Protein AF-A0A9X8CVG7-F1 (afdb_monomer)

pLDDT: mean 82.6, std 13.09, range [37.56, 91.0]

Nearest PDB structures (foldseek):
  6p4o-assembly2_D  TM=4.597E-01  e=4.226E-02  Sulfurisphaera tokodaii str. 7
  1mj9-assembly1_A  TM=5.964E-01  e=5.953E-01  Saccharomyces cerevisiae
  3to6-assembly1_A  TM=5.986E-01  e=1.762E+00  Saccharomyces cerevisiae
  5ocn-assembly7_G  TM=5.143E-01  e=7.808E-01  Homo sapiens
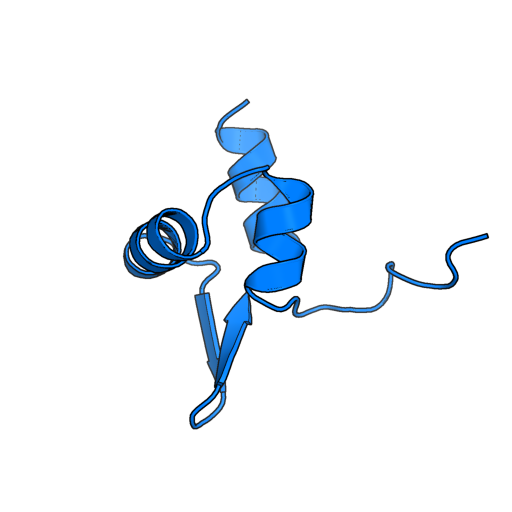  5j9w-assembly1_E  TM=6.111E-01  e=3.472E+00  Saccharomyces cerevisiae S288C

Mean predicted aligned error: 6.06 Å

Foldseek 3Di:
DDPDPPPDQKAALVVLCVVPVDDSVVSVVVLVVDDQWDDDPPGIIGGPVRSVVVVVVVD

Structure (mmCIF, N/CA/C/O backbone):
data_AF-A0A9X8CVG7-F1
#
_entry.id   AF-A0A9X8CVG7-F1
#
loop_
_atom_site.group_PDB
_atom_site.id
_atom_site.type_symbol
_atom_site.label_atom_id
_atom_site.label_alt_id
_atom_site.label_comp_id
_atom_site.label_asym_id
_atom_site.label_entity_id
_atom_site.label_seq_id
_atom_site.pdbx_PDB_ins_code
_atom_site.Cartn_x
_atom_site.Cartn_y
_atom_site.Cartn_z
_atom_site.occupancy
_atom_site.B_iso_or_equiv
_atom_site.auth_seq_id
_atom_site.auth_comp_id
_atom_site.auth_asym_id
_atom_site.auth_atom_id
_atom_site.pdbx_PDB_model_num
ATOM 1 N N . MET A 1 1 ? 5.111 17.414 -14.210 1.00 37.56 1 MET A N 1
ATOM 2 C CA . MET A 1 1 ? 4.590 16.364 -15.114 1.00 37.56 1 MET A CA 1
ATOM 3 C C . MET A 1 1 ? 5.148 15.025 -14.640 1.00 37.56 1 MET A C 1
ATOM 5 O O . MET A 1 1 ? 6.300 14.728 -14.920 1.00 37.56 1 MET A O 1
ATOM 9 N N . GLN A 1 2 ? 4.411 14.279 -13.809 1.00 44.62 2 GLN A N 1
ATOM 10 C CA . GLN A 1 2 ? 4.878 12.985 -13.288 1.00 44.62 2 GLN A CA 1
ATOM 11 C C . GLN A 1 2 ? 4.669 11.910 -14.355 1.00 44.62 2 GLN A C 1
ATOM 13 O O . GLN A 1 2 ? 3.547 11.504 -14.648 1.00 44.62 2 GLN A O 1
ATOM 18 N N . ALA A 1 3 ? 5.774 11.522 -14.984 1.00 44.88 3 ALA A N 1
ATOM 19 C CA . ALA A 1 3 ? 5.818 10.491 -16.001 1.00 44.88 3 ALA A CA 1
ATOM 20 C C . ALA A 1 3 ? 5.564 9.103 -15.386 1.00 44.88 3 ALA A C 1
ATOM 22 O O . ALA A 1 3 ? 6.223 8.706 -14.429 1.00 44.88 3 ALA A O 1
ATOM 23 N N . ALA A 1 4 ? 4.628 8.374 -15.997 1.00 49.66 4 ALA A N 1
ATOM 24 C CA . ALA A 1 4 ? 4.562 6.914 -16.038 1.00 49.66 4 ALA A CA 1
ATOM 25 C C . ALA A 1 4 ? 4.501 6.157 -14.691 1.00 49.66 4 ALA A C 1
ATOM 27 O O . ALA A 1 4 ? 5.291 5.254 -14.431 1.00 49.66 4 ALA A O 1
ATOM 28 N N . ASP A 1 5 ? 3.493 6.435 -13.861 1.00 54.53 5 ASP A N 1
ATOM 29 C CA . ASP A 1 5 ? 3.129 5.545 -12.743 1.00 54.53 5 ASP A CA 1
ATOM 30 C C . ASP A 1 5 ? 2.211 4.377 -13.180 1.00 54.53 5 ASP A C 1
ATOM 32 O O . ASP A 1 5 ? 1.884 3.503 -12.384 1.00 54.53 5 ASP A O 1
ATOM 36 N N . ASN A 1 6 ? 1.773 4.312 -14.442 1.0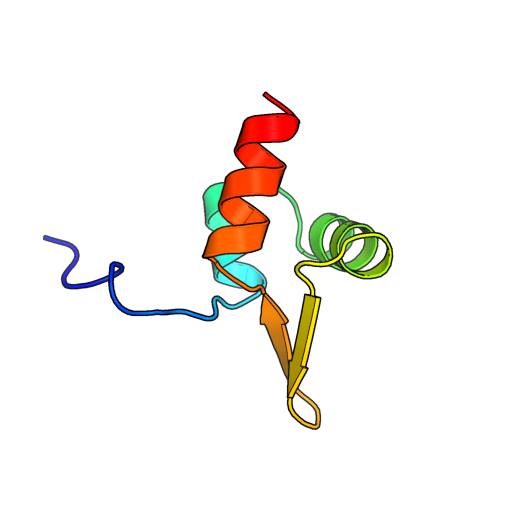0 57.34 6 ASN A N 1
ATOM 37 C CA . ASN A 1 6 ? 0.766 3.330 -14.873 1.00 57.34 6 ASN A CA 1
ATOM 38 C C . ASN A 1 6 ? 1.287 1.902 -15.123 1.00 57.34 6 ASN A C 1
ATOM 40 O O . ASN A 1 6 ? 0.473 0.984 -15.163 1.00 57.34 6 ASN A O 1
ATOM 44 N N . ASP A 1 7 ? 2.604 1.684 -15.186 1.00 63.97 7 ASP A N 1
ATOM 45 C CA . ASP A 1 7 ? 3.181 0.363 -15.508 1.00 63.97 7 ASP A CA 1
ATOM 46 C C . ASP A 1 7 ? 3.690 -0.428 -14.288 1.00 63.97 7 ASP A C 1
ATOM 48 O O . ASP A 1 7 ? 3.961 -1.627 -14.361 1.00 63.97 7 ASP A O 1
ATOM 52 N N . LYS A 1 8 ? 3.811 0.213 -13.118 1.00 71.88 8 LYS A N 1
ATOM 53 C CA . LYS A 1 8 ? 4.295 -0.475 -11.914 1.00 71.88 8 LYS A CA 1
ATOM 54 C C . LYS A 1 8 ? 3.216 -1.396 -11.344 1.00 71.88 8 LYS A C 1
ATOM 56 O O . LYS A 1 8 ? 2.251 -0.947 -10.729 1.00 71.88 8 LYS A O 1
ATOM 61 N N . ILE A 1 9 ? 3.419 -2.704 -11.496 1.00 84.81 9 ILE A N 1
ATOM 62 C CA . ILE A 1 9 ? 2.581 -3.750 -10.881 1.00 84.81 9 ILE A CA 1
ATOM 63 C C . ILE A 1 9 ? 2.777 -3.777 -9.355 1.00 84.81 9 ILE A C 1
ATOM 65 O O . ILE A 1 9 ? 1.832 -4.018 -8.602 1.00 84.81 9 ILE A O 1
ATOM 69 N N . LEU A 1 10 ? 4.000 -3.496 -8.897 1.00 89.62 10 LEU A N 1
ATOM 70 C CA . LEU A 1 10 ? 4.383 -3.500 -7.490 1.00 89.62 10 LEU A CA 1
ATOM 71 C C . LEU A 1 10 ? 4.840 -2.109 -7.051 1.00 89.62 10 LEU A C 1
ATOM 73 O O . LEU A 1 10 ? 5.661 -1.482 -7.722 1.00 89.62 10 LEU A O 1
ATOM 77 N N . ILE A 1 11 ? 4.357 -1.669 -5.894 1.00 90.44 11 ILE A N 1
ATOM 78 C CA . ILE A 1 11 ? 4.746 -0.416 -5.247 1.00 90.44 11 ILE A CA 1
ATOM 79 C C . ILE A 1 11 ? 5.475 -0.694 -3.932 1.00 90.44 11 ILE A C 1
ATOM 81 O O . ILE A 1 11 ? 5.330 -1.751 -3.309 1.00 90.44 11 ILE A O 1
ATOM 85 N N . SER A 1 12 ? 6.299 0.261 -3.512 1.00 89.44 12 SER A N 1
ATOM 86 C CA . SER A 1 12 ? 6.992 0.188 -2.222 1.00 89.44 12 SER A CA 1
ATOM 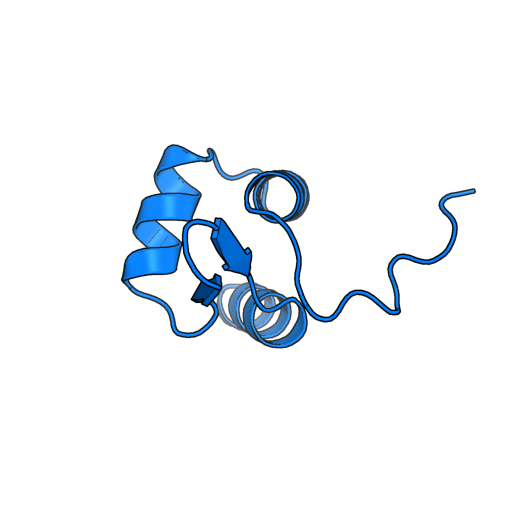87 C C . SER A 1 12 ? 6.060 0.586 -1.078 1.00 89.44 12 SER A C 1
ATOM 89 O O . SER A 1 12 ? 5.102 1.326 -1.281 1.00 89.44 12 SER A O 1
ATOM 91 N N . VAL A 1 13 ? 6.393 0.173 0.149 1.00 88.12 13 VAL A N 1
ATOM 92 C CA . VAL A 1 13 ? 5.656 0.581 1.364 1.00 88.12 13 VAL A CA 1
ATOM 93 C C . VAL A 1 13 ? 5.565 2.106 1.477 1.00 88.12 13 VAL A C 1
ATOM 95 O O . VAL A 1 13 ? 4.499 2.626 1.771 1.00 88.12 13 VAL A O 1
ATOM 98 N N . LYS A 1 14 ? 6.651 2.823 1.162 1.00 88.69 14 LYS A N 1
ATOM 99 C CA . LYS A 1 14 ? 6.681 4.292 1.157 1.00 88.69 14 LYS A CA 1
ATOM 100 C C . LYS A 1 14 ? 5.650 4.895 0.197 1.00 88.69 14 LYS A C 1
ATOM 102 O O . LYS A 1 14 ? 4.890 5.768 0.587 1.00 88.69 14 LYS A O 1
ATOM 107 N N . GLU A 1 15 ? 5.571 4.358 -1.015 1.00 89.25 15 GLU A N 1
ATOM 108 C CA . GLU A 1 15 ? 4.650 4.828 -2.056 1.00 89.25 15 GLU A CA 1
ATOM 109 C C . GLU A 1 15 ? 3.184 4.541 -1.668 1.00 89.25 15 GLU A C 1
ATOM 111 O O . GLU A 1 15 ? 2.290 5.345 -1.915 1.00 89.25 15 GLU A O 1
ATOM 116 N N . ALA A 1 16 ? 2.924 3.424 -0.982 1.00 89.00 16 ALA A N 1
ATOM 117 C CA . ALA A 1 16 ? 1.612 3.123 -0.407 1.00 89.00 16 ALA A CA 1
ATOM 118 C C . ALA A 1 16 ? 1.240 4.047 0.768 1.00 89.00 16 ALA A C 1
ATOM 120 O O . ALA A 1 16 ? 0.078 4.443 0.898 1.00 89.00 16 ALA A O 1
ATOM 121 N N . CYS A 1 17 ? 2.212 4.410 1.612 1.00 90.62 17 CYS A N 1
ATOM 122 C CA . CYS A 1 17 ? 2.035 5.404 2.671 1.00 90.62 17 CYS A CA 1
ATOM 123 C C . CYS A 1 17 ? 1.689 6.781 2.092 1.00 90.62 17 CYS A C 1
ATOM 125 O O . CYS A 1 17 ? 0.770 7.419 2.589 1.00 90.62 17 CYS A O 1
ATOM 127 N N . GLU A 1 18 ? 2.343 7.206 1.007 1.00 89.31 18 GLU A N 1
ATOM 128 C CA . GLU A 1 18 ? 2.024 8.468 0.320 1.00 89.31 18 GLU A CA 1
ATOM 129 C C . GLU A 1 18 ? 0.600 8.477 -0.261 1.00 89.31 18 GLU A C 1
ATOM 131 O O . GLU A 1 18 ? -0.069 9.504 -0.217 1.00 89.31 18 GLU A O 1
ATOM 136 N N . ARG A 1 19 ? 0.098 7.331 -0.744 1.00 86.44 19 ARG A N 1
ATOM 137 C CA . ARG A 1 19 ? -1.275 7.210 -1.276 1.00 86.44 19 ARG A CA 1
ATOM 138 C C . ARG A 1 19 ? -2.364 7.216 -0.206 1.00 86.44 19 ARG A C 1
ATOM 140 O O . ARG A 1 19 ? -3.456 7.703 -0.461 1.00 86.44 19 ARG A O 1
ATOM 147 N N . THR A 1 20 ? -2.096 6.618 0.952 1.00 87.00 20 THR A N 1
ATOM 148 C CA . THR A 1 20 ? -3.102 6.433 2.018 1.00 87.00 20 THR A CA 1
ATOM 149 C C . THR A 1 20 ? -2.969 7.429 3.162 1.00 87.00 20 THR A C 1
ATOM 151 O O . THR A 1 20 ? -3.847 7.494 4.015 1.00 87.00 20 THR A O 1
ATOM 154 N N . GLY A 1 21 ? -1.855 8.161 3.236 1.00 88.81 21 GLY A N 1
ATOM 155 C CA . GLY A 1 21 ? -1.500 8.994 4.386 1.00 88.81 21 GLY A CA 1
ATOM 156 C C . GLY A 1 21 ? -1.151 8.196 5.649 1.00 88.81 21 GLY A C 1
ATOM 157 O O . GLY A 1 21 ? -0.946 8.780 6.712 1.00 88.81 21 GLY A O 1
ATOM 158 N N . LEU A 1 22 ? -1.085 6.862 5.572 1.00 89.38 22 LEU A N 1
ATOM 159 C CA . LEU A 1 22 ? -0.819 6.007 6.726 1.00 89.38 22 LEU A CA 1
ATOM 160 C C . LEU A 1 22 ? 0.674 5.944 7.049 1.00 89.38 22 LEU A C 1
ATOM 162 O O . LEU A 1 22 ? 1.525 5.883 6.164 1.00 89.38 22 LEU A O 1
ATOM 166 N N . SER A 1 23 ? 0.993 5.846 8.341 1.00 90.19 23 SER A N 1
ATOM 167 C CA . SER A 1 23 ? 2.369 5.609 8.787 1.00 90.19 23 SER A CA 1
ATOM 168 C C . SER A 1 23 ? 2.897 4.251 8.306 1.00 90.19 23 SER A C 1
ATOM 170 O O . SER A 1 23 ? 2.142 3.281 8.200 1.00 90.19 23 SER A O 1
ATOM 172 N N . GLU A 1 24 ? 4.213 4.133 8.098 1.00 88.81 24 GLU A N 1
ATOM 173 C CA . GLU A 1 24 ? 4.839 2.852 7.732 1.00 88.81 24 GLU A CA 1
ATOM 174 C C . GLU A 1 24 ? 4.543 1.741 8.743 1.00 88.81 24 GLU A C 1
ATOM 176 O O . GLU A 1 24 ? 4.393 0.580 8.364 1.00 88.81 24 GLU A O 1
ATOM 181 N N . LYS A 1 25 ? 4.451 2.077 10.036 1.00 90.25 25 LYS A N 1
ATOM 182 C CA . LYS A 1 25 ? 4.126 1.109 11.088 1.00 90.25 25 LYS A CA 1
ATOM 183 C C . LYS A 1 25 ? 2.724 0.543 10.878 1.00 90.25 25 LYS A C 1
ATOM 185 O O . LYS A 1 25 ? 2.559 -0.676 10.868 1.00 90.25 25 LYS A O 1
ATOM 190 N N . THR A 1 26 ? 1.744 1.419 10.659 1.00 89.25 26 THR A N 1
ATOM 191 C CA . THR A 1 26 ? 0.364 1.022 10.357 1.00 89.25 26 THR A CA 1
ATOM 192 C C . THR A 1 26 ? 0.313 0.211 9.070 1.00 89.25 26 THR A C 1
ATOM 194 O O . THR A 1 26 ? -0.255 -0.876 9.071 1.00 89.25 26 THR A O 1
ATOM 197 N N . MET A 1 27 ? 0.986 0.672 8.011 1.00 89.12 27 MET A N 1
ATOM 198 C CA . MET A 1 27 ? 1.042 -0.024 6.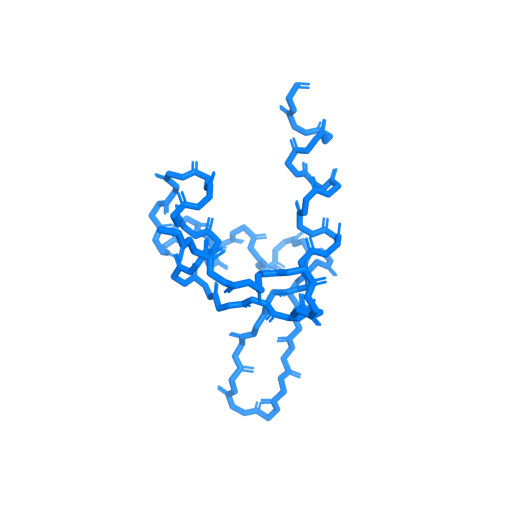727 1.00 89.12 27 MET A CA 1
ATOM 199 C C . MET A 1 27 ? 1.623 -1.435 6.873 1.00 89.12 27 MET A C 1
ATOM 201 O O . MET A 1 27 ? 1.047 -2.391 6.372 1.00 89.12 27 MET A O 1
ATOM 205 N N . ARG A 1 28 ? 2.712 -1.613 7.632 1.00 86.81 28 ARG A N 1
ATOM 206 C CA . ARG A 1 28 ? 3.316 -2.937 7.878 1.00 86.81 28 ARG A CA 1
ATOM 207 C C . ARG A 1 28 ? 2.383 -3.880 8.636 1.00 86.81 28 ARG A C 1
ATOM 209 O O . ARG A 1 28 ? 2.337 -5.063 8.303 1.00 86.81 28 ARG A O 1
ATOM 216 N N . THR A 1 29 ? 1.651 -3.381 9.632 1.00 89.38 29 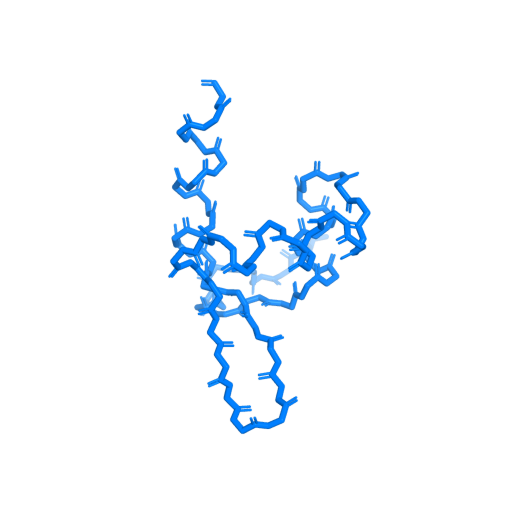THR A N 1
ATOM 217 C CA . THR A 1 29 ? 0.626 -4.167 10.340 1.00 89.38 29 THR A CA 1
ATOM 218 C C . THR A 1 29 ? -0.513 -4.543 9.399 1.00 89.38 29 THR A C 1
ATOM 220 O O . THR A 1 29 ? -0.940 -5.693 9.368 1.00 89.38 29 THR A O 1
ATOM 223 N N . LEU A 1 30 ? -0.960 -3.591 8.585 1.00 86.94 30 LEU A N 1
ATOM 224 C CA . LEU A 1 30 ? -2.070 -3.768 7.665 1.00 86.94 30 LEU A CA 1
ATOM 225 C C . LEU A 1 30 ? -1.717 -4.784 6.577 1.00 86.94 30 LEU A C 1
ATOM 227 O O . LEU A 1 30 ? -2.467 -5.723 6.338 1.00 86.94 30 LEU A O 1
ATOM 231 N N . MET A 1 31 ? -0.520 -4.684 6.005 1.00 85.25 31 MET A N 1
ATOM 232 C CA . MET A 1 31 ? -0.005 -5.648 5.039 1.00 85.25 31 MET A CA 1
ATOM 233 C C . MET A 1 31 ? 0.043 -7.073 5.601 1.00 85.25 31 MET A C 1
ATOM 235 O O . MET A 1 31 ? -0.201 -8.008 4.849 1.00 85.25 31 MET A O 1
ATOM 239 N N . LYS A 1 32 ? 0.368 -7.275 6.891 1.00 83.12 32 LYS A N 1
ATOM 240 C CA . LYS A 1 32 ? 0.417 -8.628 7.485 1.00 83.12 32 LYS A CA 1
ATOM 241 C C . LYS A 1 32 ? -0.940 -9.332 7.457 1.00 83.12 32 LYS A C 1
ATOM 243 O O . LYS A 1 32 ? -0.974 -10.551 7.353 1.00 83.12 32 LYS A O 1
ATOM 248 N N . ASN A 1 33 ? -2.022 -8.564 7.536 1.00 81.31 33 ASN A N 1
ATOM 249 C CA . ASN A 1 33 ? -3.385 -9.081 7.594 1.00 81.31 33 ASN A CA 1
ATOM 250 C C . ASN A 1 33 ? -4.102 -9.023 6.234 1.00 81.31 33 ASN A C 1
ATOM 252 O O . ASN A 1 33 ? -5.271 -9.385 6.157 1.00 81.31 33 ASN A O 1
ATOM 256 N N . ASN A 1 34 ? -3.433 -8.564 5.168 1.00 83.62 34 ASN A N 1
ATOM 257 C CA . ASN A 1 34 ? -4.047 -8.341 3.859 1.00 83.62 34 ASN A CA 1
ATOM 258 C C . ASN A 1 34 ? -3.311 -9.058 2.717 1.00 83.62 34 ASN A C 1
ATOM 260 O O . ASN A 1 34 ? -2.107 -9.301 2.751 1.00 83.62 34 ASN A O 1
ATOM 264 N N . THR A 1 35 ? -4.046 -9.351 1.644 1.00 82.12 35 THR A N 1
ATOM 265 C CA . THR A 1 35 ? -3.598 -10.184 0.509 1.00 82.12 35 THR A CA 1
ATOM 266 C C . THR A 1 35 ? -2.797 -9.441 -0.567 1.00 82.12 35 THR A C 1
ATOM 268 O O . THR A 1 35 ? -2.409 -10.036 -1.578 1.00 82.12 35 THR A O 1
ATOM 271 N N . PHE A 1 36 ? -2.544 -8.145 -0.379 1.00 87.19 36 PHE A N 1
ATOM 272 C CA . PHE A 1 36 ? -1.749 -7.326 -1.298 1.00 87.19 36 PHE A CA 1
ATOM 273 C C . PHE A 1 36 ? -0.266 -7.233 -0.911 1.00 87.19 36 PHE A C 1
ATOM 275 O O . PHE A 1 36 ? 0.509 -6.630 -1.652 1.00 87.19 36 PHE A O 1
ATOM 282 N N . MET A 1 37 ? 0.156 -7.824 0.217 1.00 89.69 37 MET A N 1
ATOM 283 C CA . MET A 1 37 ? 1.579 -7.984 0.525 1.00 89.69 37 MET A CA 1
ATOM 284 C C . MET A 1 37 ? 2.208 -8.988 -0.448 1.00 89.69 37 MET A C 1
ATOM 286 O O . MET A 1 37 ? 1.772 -10.132 -0.543 1.00 89.69 37 MET A O 1
ATOM 290 N N . VAL A 1 38 ? 3.292 -8.585 -1.111 1.00 88.31 38 VAL A N 1
ATOM 291 C CA . VAL A 1 38 ? 4.106 -9.461 -1.957 1.00 88.31 38 VAL A CA 1
ATOM 292 C C . VAL A 1 38 ? 5.528 -9.479 -1.411 1.00 88.31 38 VAL A C 1
ATOM 294 O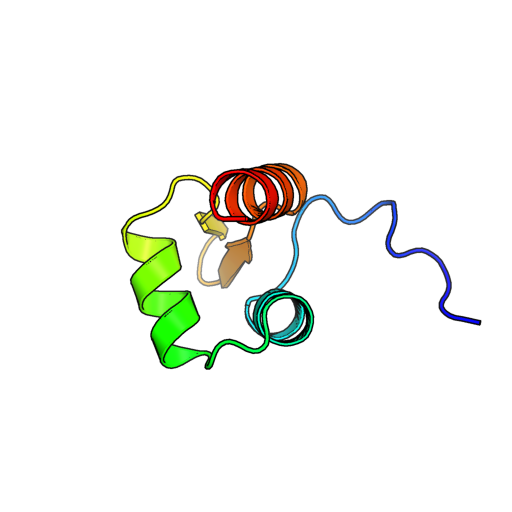 O . VAL A 1 38 ? 6.188 -8.445 -1.323 1.00 88.31 38 VAL A O 1
ATOM 297 N N . ARG A 1 39 ? 6.029 -10.657 -1.034 1.00 87.69 39 ARG A N 1
ATOM 298 C CA . ARG A 1 39 ? 7.414 -10.817 -0.581 1.00 87.69 39 ARG A CA 1
ATOM 299 C C . ARG A 1 39 ? 8.263 -11.385 -1.711 1.00 87.69 39 ARG A C 1
ATOM 301 O O . ARG A 1 39 ? 8.030 -12.503 -2.152 1.00 87.69 39 ARG A O 1
ATOM 308 N N . ILE A 1 40 ? 9.274 -10.630 -2.133 1.00 87.44 40 ILE A N 1
ATOM 309 C CA . ILE A 1 40 ? 10.253 -11.067 -3.133 1.00 87.44 40 ILE A CA 1
ATOM 310 C C . ILE A 1 40 ? 11.623 -11.108 -2.456 1.00 87.44 40 ILE A C 1
ATOM 312 O O . ILE A 1 40 ? 12.249 -10.079 -2.180 1.00 87.44 40 ILE A O 1
ATOM 316 N N . GLY A 1 41 ? 12.064 -12.321 -2.115 1.00 87.19 4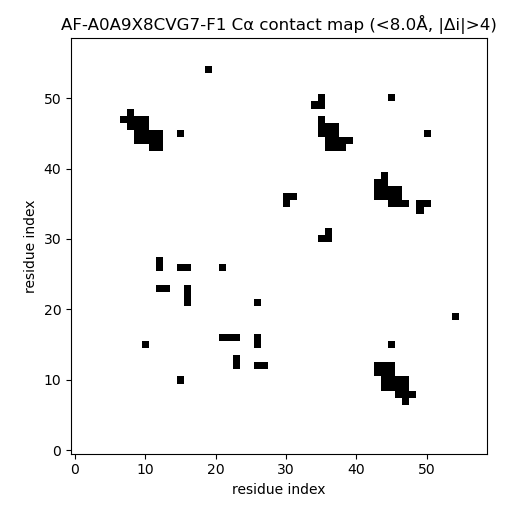1 GLY A N 1
ATOM 317 C CA . GLY A 1 41 ? 13.284 -12.556 -1.345 1.00 87.19 41 GLY A CA 1
ATOM 318 C C . GLY A 1 41 ? 13.246 -11.875 0.029 1.00 87.19 41 GLY A C 1
ATOM 319 O O . GLY A 1 41 ? 12.466 -12.247 0.911 1.00 87.19 41 GLY A O 1
ATOM 320 N N . ARG A 1 42 ? 14.110 -10.868 0.218 1.00 86.38 42 ARG A N 1
ATOM 321 C CA . ARG A 1 42 ? 14.200 -10.063 1.454 1.00 86.38 42 ARG A CA 1
ATOM 322 C C . ARG A 1 42 ? 13.395 -8.761 1.398 1.00 86.38 42 ARG A C 1
ATOM 324 O O . ARG A 1 42 ? 13.325 -8.060 2.403 1.00 86.38 42 ARG A O 1
ATOM 331 N N . ARG A 1 43 ? 12.816 -8.420 0.242 1.00 85.00 43 ARG A N 1
ATOM 332 C CA . ARG A 1 43 ? 12.034 -7.193 0.055 1.00 85.00 43 ARG A CA 1
ATOM 333 C C . ARG A 1 43 ? 10.546 -7.489 0.200 1.00 85.00 43 ARG A C 1
ATOM 335 O O . ARG A 1 43 ? 10.047 -8.483 -0.326 1.00 85.00 43 ARG A O 1
ATOM 342 N N . THR A 1 44 ? 9.847 -6.593 0.883 1.00 87.75 44 THR A N 1
ATOM 343 C CA . THR A 1 44 ? 8.387 -6.589 0.943 1.00 87.75 44 THR A CA 1
ATOM 344 C C . THR A 1 44 ? 7.876 -5.465 0.057 1.00 87.75 44 THR A C 1
ATOM 346 O O . THR A 1 44 ? 8.237 -4.304 0.250 1.00 87.75 44 THR A O 1
ATOM 349 N N . LEU A 1 45 ? 7.054 -5.830 -0.915 1.00 90.50 45 LEU A N 1
ATOM 350 C CA . LEU A 1 45 ? 6.392 -4.947 -1.861 1.00 90.50 45 LEU A CA 1
ATOM 351 C C . LEU A 1 45 ? 4.876 -5.082 -1.702 1.00 90.50 45 LEU A C 1
ATOM 353 O O . LEU A 1 45 ? 4.377 -5.950 -0.979 1.00 90.50 45 LEU A O 1
ATOM 357 N N . ILE A 1 46 ? 4.152 -4.195 -2.365 1.00 90.75 46 ILE A N 1
ATOM 358 C CA . ILE A 1 46 ? 2.696 -4.147 -2.361 1.00 90.75 46 ILE A CA 1
ATOM 359 C C . ILE A 1 46 ? 2.216 -4.285 -3.799 1.00 90.75 46 ILE A C 1
ATOM 361 O O . ILE A 1 46 ? 2.695 -3.577 -4.680 1.00 90.75 46 ILE A O 1
ATOM 365 N N . ASP A 1 47 ? 1.267 -5.184 -4.040 1.00 91.00 47 ASP A N 1
ATOM 366 C CA . ASP A 1 47 ? 0.568 -5.257 -5.320 1.00 91.00 47 ASP A CA 1
ATOM 367 C C . ASP A 1 47 ? -0.323 -4.024 -5.482 1.00 91.00 47 ASP A C 1
ATOM 369 O O . ASP A 1 47 ? -1.284 -3.838 -4.732 1.00 91.00 47 ASP A O 1
ATOM 373 N N . LYS A 1 48 ? 0.002 -3.180 -6.466 1.00 89.19 48 LYS A N 1
ATOM 374 C CA . LYS A 1 48 ? -0.678 -1.903 -6.699 1.00 89.19 48 LYS A CA 1
ATOM 375 C C . LYS A 1 48 ? -2.171 -2.089 -6.950 1.00 89.19 48 LYS A C 1
ATOM 377 O O . LYS A 1 48 ? -2.983 -1.342 -6.411 1.00 89.19 48 LYS A O 1
ATOM 382 N N . LYS A 1 49 ? -2.538 -3.081 -7.769 1.00 88.88 49 LYS A N 1
ATOM 383 C CA . LYS A 1 49 ? -3.931 -3.310 -8.175 1.00 88.88 49 LYS A CA 1
ATOM 384 C C . LYS A 1 49 ? -4.759 -3.803 -7.000 1.00 88.88 49 LYS A C 1
ATOM 386 O O . LYS A 1 49 ? -5.863 -3.310 -6.783 1.00 88.88 49 LYS A O 1
ATOM 391 N N . LYS A 1 50 ? -4.233 -4.768 -6.239 1.00 89.50 50 LYS A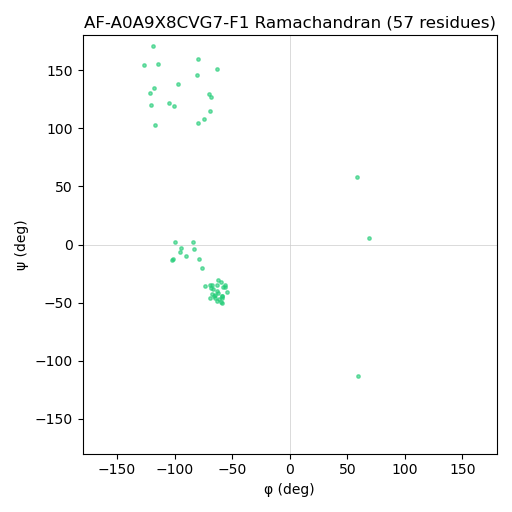 N 1
ATOM 392 C CA . LYS A 1 50 ? -4.922 -5.276 -5.044 1.00 89.50 50 LYS A CA 1
ATOM 393 C C . LYS A 1 50 ? -5.011 -4.215 -3.953 1.00 89.50 50 LYS A C 1
ATOM 395 O O . LYS A 1 50 ? -6.040 -4.123 -3.298 1.00 89.50 50 LYS A O 1
ATOM 400 N N . PHE A 1 51 ? -3.964 -3.412 -3.786 1.00 89.50 51 PHE A N 1
ATOM 401 C CA . PHE A 1 51 ? -3.948 -2.325 -2.816 1.00 89.50 51 PHE A CA 1
ATOM 402 C C . PHE A 1 51 ? -4.970 -1.241 -3.149 1.00 89.50 51 PHE A C 1
ATOM 404 O O . PHE A 1 51 ? -5.733 -0.861 -2.273 1.00 89.50 51 PHE A O 1
ATOM 411 N N . GLN A 1 52 ? -5.049 -0.812 -4.412 1.00 87.88 52 GLN A N 1
ATOM 412 C CA . GLN A 1 52 ? -6.062 0.147 -4.851 1.00 87.88 52 GLN A CA 1
ATOM 413 C C . GLN A 1 52 ? -7.473 -0.392 -4.588 1.00 87.88 52 GLN A C 1
ATOM 415 O O . GLN A 1 52 ? -8.240 0.253 -3.891 1.00 87.88 52 GLN A O 1
ATOM 420 N N . LYS A 1 53 ? -7.767 -1.631 -5.013 1.00 89.62 53 LYS A N 1
ATOM 421 C CA . LYS A 1 53 ? -9.055 -2.286 -4.719 1.00 89.62 53 LYS A CA 1
ATOM 422 C C . LYS A 1 53 ? -9.370 -2.358 -3.226 1.00 89.62 53 LYS A C 1
ATOM 424 O O . LYS A 1 53 ? -10.530 -2.263 -2.850 1.00 89.62 53 LYS A O 1
ATOM 429 N N . TRP A 1 54 ? -8.359 -2.574 -2.387 1.00 88.62 54 TRP A N 1
ATOM 430 C CA . TRP A 1 54 ? -8.538 -2.582 -0.941 1.00 88.62 54 TRP A CA 1
ATOM 431 C C . TRP A 1 54 ? -8.883 -1.186 -0.410 1.00 88.62 54 TRP A C 1
ATOM 433 O O . TRP A 1 54 ? -9.796 -1.082 0.397 1.00 88.62 54 TRP A O 1
ATOM 443 N N . ILE A 1 55 ? -8.219 -0.128 -0.893 1.00 87.19 55 ILE A N 1
ATOM 444 C CA . ILE A 1 55 ? -8.565 1.261 -0.542 1.00 87.19 55 ILE A CA 1
ATOM 445 C C . ILE A 1 55 ? -10.003 1.568 -0.966 1.00 87.19 55 ILE A C 1
ATOM 447 O O . ILE A 1 55 ? -10.779 2.041 -0.145 1.00 87.19 55 ILE A O 1
ATOM 451 N N . ASP A 1 56 ? -10.368 1.250 -2.212 1.00 88.00 56 ASP A N 1
ATOM 452 C CA . ASP A 1 56 ? -11.727 1.445 -2.731 1.00 88.00 56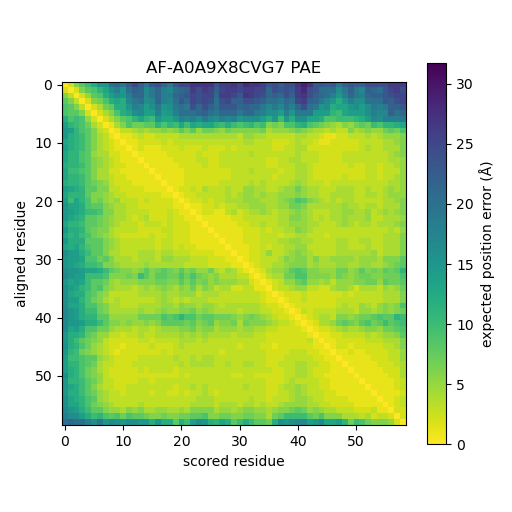 ASP A CA 1
ATOM 453 C C . ASP A 1 56 ? -12.778 0.665 -1.920 1.00 88.00 56 ASP A C 1
ATOM 455 O O . ASP A 1 56 ? -13.896 1.132 -1.754 1.00 88.00 56 ASP A O 1
ATOM 459 N N . TRP A 1 57 ? -12.429 -0.506 -1.373 1.00 86.81 57 TRP A N 1
ATOM 460 C CA . TRP A 1 57 ? -13.318 -1.284 -0.500 1.00 86.81 57 TRP A CA 1
ATOM 461 C C . TRP A 1 57 ? -13.441 -0.721 0.927 1.00 86.81 57 TRP A C 1
ATOM 463 O O . TRP A 1 57 ? -14.378 -1.065 1.641 1.00 86.81 57 TRP A O 1
ATOM 473 N N . GLN A 1 58 ? -12.485 0.094 1.376 1.00 79.06 58 GLN A N 1
ATOM 474 C CA . GLN A 1 58 ? -12.527 0.755 2.687 1.00 79.06 58 GLN A CA 1
ATOM 475 C C . GLN A 1 58 ? -13.205 2.130 2.655 1.00 79.06 58 GLN A C 1
ATOM 477 O O . GLN A 1 58 ? -13.405 2.705 3.727 1.00 79.06 58 GLN A O 1
ATOM 482 N N . SER A 1 59 ? -13.494 2.666 1.465 1.00 58.56 59 SER A N 1
ATOM 483 C CA . SER A 1 59 ? -14.041 4.011 1.275 1.00 58.56 59 SER A CA 1
ATOM 484 C C . SER A 1 59 ? -15.565 4.058 1.220 1.00 58.56 59 SER A C 1
ATOM 486 O O . SER A 1 59 ? -16.208 3.009 0.998 1.00 58.56 59 SER A O 1
#

Radius of gyration: 11.31 Å; Cα contacts (8 Å, |Δi|>4): 52; chains: 1; bounding box: 28×29×27 Å

Secondary structure (DSSP, 8-state):
-----SS-SEE-HHHHHHHH---HHHHHHHHHTSTTEEEETTEEEEEHHHHHHHHHHH-

Sequence (59 aa):
MQAADNDKILISVKEACERTGLSEKTMRTLMKNNTFMVRIGRRTLIDKKKFQKWIDWQS

Solvent-accessible surface area (backbone atoms only — not comparable to full-atom values): 3622 Å² total; per-residue (Å²): 135,89,80,78,73,86,77,58,61,60,36,48,62,68,60,52,23,72,75,69,72,45,52,67,68,56,48,54,56,50,37,75,79,42,92,29,53,40,75,60,92,93,45,71,35,30,34,40,67,52,43,50,53,49,51,63,70,73,102